Protein AF-A0A965JUR2-F1 (afdb_monomer)

Sequence (109 aa):
MLSLDVPTFILYANPQKILILGDSLSAEYGLKRNTGWVHLLEKRLNEEKLSWQIVNASISGETTAGGKTRLTPLLVQHQPQVVVIELGANDALRGLSLVMTENNLKEMV

pLDDT: mean 92.19, std 13.88, range [40.75, 98.81]

Secondary structure (DSSP, 8-state):
------------PPPEEEEEEE-TTTTTTTSPTT-SHHHHHHHHHHHTT--EEEEE---TT--HHHHHHHHHHHHHHH--SEEEEE--HHHHHTT--HHHHHHHHHTT-

Solvent-accessible surface area (backbone atoms only — not comparable to full-atom values): 6475 Å² total; per-residue (Å²): 137,83,84,79,82,71,81,80,77,79,77,76,73,78,59,46,30,38,33,34,47,24,15,28,80,61,49,32,64,95,52,64,87,83,67,30,64,60,49,51,48,52,53,49,38,57,75,71,67,47,68,63,41,79,44,82,68,30,36,70,77,36,28,30,68,56,50,51,68,47,44,62,63,49,44,72,74,64,61,50,82,41,77,46,79,48,69,40,67,44,32,58,77,68,68,50,58,64,70,57,47,51,50,33,50,58,76,72,109

Radius of gyration: 19.08 Å; Cα contacts (8 Å, |Δi|>4): 147; chains: 1; bounding box: 51×26×63 Å

Mean predicted aligned error: 6.28 Å

Foldseek 3Di:
DDDDPDDPPPPPDQFAEEEEEAACLLVVPPHDPLPGPQSVVVVVCVVVVHRYDYDYPYYHLDALVNSLVCVVVCCVVPVHPHYHYHHDPNCVVVVHDPVVSVVSVVSND

Nearest PDB structures (foldseek):
  4jgg-assembly2_B  TM=9.762E-01  e=8.368E-11  Pseudomonas aeruginosa PAO1
  3hp4-assembly1_A  TM=9.364E-01  e=2.018E-10  Pseudoalteromonas sp. 643A
  7c84-assembly1_A  TM=8.965E-01  e=8.952E-10  Altericroceibacterium indicum
  7c82-assembly1_A  TM=8.996E-01  e=1.539E-09  Altericroceibacterium indicum
  7c85-assembly1_A  TM=8.993E-01  e=2.018E-09  Altericroceibacterium indicum

Structure (mmCIF, N/CA/C/O backbone):
data_AF-A0A965JUR2-F1
#
_entry.id   AF-A0A965JUR2-F1
#
loop_
_atom_site.group_PDB
_atom_site.id
_atom_site.type_symbol
_atom_site.label_atom_id
_atom_site.label_alt_id
_atom_site.label_comp_id
_atom_site.label_asym_id
_atom_site.label_entity_id
_atom_site.label_seq_id
_atom_site.pdbx_PDB_ins_code
_atom_site.Cartn_x
_atom_site.Cartn_y
_atom_site.Cartn_z
_atom_site.occupancy
_atom_site.B_iso_or_equiv
_atom_site.auth_seq_id
_atom_site.auth_comp_id
_atom_site.auth_asym_id
_atom_site.auth_atom_id
_atom_site.pdbx_PDB_model_num
ATOM 1 N N . MET A 1 1 ? -39.407 -16.790 43.132 1.00 44.12 1 MET A N 1
ATOM 2 C CA . MET A 1 1 ? -38.850 -15.697 42.310 1.00 44.12 1 MET A CA 1
ATOM 3 C C . MET A 1 1 ? -37.485 -16.164 41.825 1.00 44.12 1 MET A C 1
ATOM 5 O O . MET A 1 1 ? -36.511 -16.028 42.547 1.00 44.12 1 MET A O 1
ATOM 9 N N . LEU A 1 2 ? -37.449 -16.874 40.694 1.00 40.75 2 LEU A N 1
ATOM 10 C CA . LEU A 1 2 ? -36.209 -17.346 40.068 1.00 40.75 2 LEU A CA 1
ATOM 11 C C . LEU A 1 2 ? -35.759 -16.247 39.102 1.00 40.75 2 LEU A C 1
ATOM 13 O O . LEU A 1 2 ? -36.473 -15.960 38.143 1.00 40.75 2 LEU A O 1
ATOM 17 N N . SER A 1 3 ? -34.639 -15.592 39.408 1.00 50.41 3 SER A N 1
ATOM 18 C CA . SER A 1 3 ? -33.988 -14.646 38.500 1.00 50.41 3 SER A CA 1
ATOM 19 C C . SER A 1 3 ? -33.405 -15.443 37.338 1.00 50.41 3 SER A C 1
ATOM 21 O O . SER A 1 3 ? -32.508 -16.258 37.540 1.0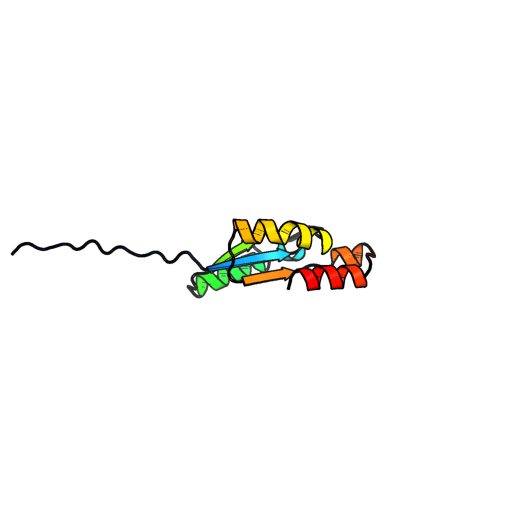0 50.41 3 SER A O 1
ATOM 23 N N . LEU A 1 4 ? -33.960 -15.271 36.141 1.00 52.41 4 LEU A N 1
ATOM 24 C CA . LEU A 1 4 ? -33.343 -15.754 34.913 1.00 52.41 4 LEU A CA 1
ATOM 25 C C . LEU A 1 4 ? -32.307 -14.708 34.497 1.00 52.41 4 LEU A C 1
ATOM 27 O O . LEU A 1 4 ? -32.653 -13.721 33.850 1.00 52.41 4 LEU A O 1
ATOM 31 N N . ASP A 1 5 ? -31.051 -14.915 34.885 1.00 59.09 5 ASP A N 1
ATOM 32 C CA . ASP A 1 5 ? -29.924 -14.195 34.296 1.00 59.09 5 ASP A CA 1
ATOM 33 C C . ASP A 1 5 ? -29.767 -14.672 32.848 1.00 59.09 5 ASP A C 1
ATOM 35 O O . ASP A 1 5 ? -29.147 -15.697 32.562 1.00 59.09 5 ASP A O 1
ATOM 39 N N . VAL A 1 6 ? -30.406 -13.959 31.920 1.00 60.41 6 VAL A N 1
ATOM 40 C CA . VAL A 1 6 ? -30.218 -14.176 30.485 1.00 60.41 6 VAL A CA 1
ATOM 41 C C . VAL A 1 6 ? -28.813 -13.676 30.136 1.00 60.41 6 VAL A C 1
ATOM 43 O O . VAL A 1 6 ? -28.541 -12.488 30.320 1.00 60.41 6 VAL A O 1
ATOM 46 N N . PRO A 1 7 ? -27.899 -14.529 29.645 1.00 59.97 7 PRO A N 1
ATOM 47 C CA . PRO A 1 7 ? -26.570 -14.080 29.273 1.00 59.97 7 PRO A CA 1
ATOM 48 C C . PRO A 1 7 ? -26.683 -13.158 28.058 1.00 59.97 7 PRO A C 1
ATOM 50 O O . PRO A 1 7 ? -27.095 -13.570 26.972 1.00 59.97 7 PRO A O 1
ATOM 53 N N . THR A 1 8 ? -26.317 -11.893 28.246 1.00 58.91 8 THR A N 1
ATOM 54 C CA . THR A 1 8 ? -26.150 -10.931 27.159 1.00 58.91 8 THR A CA 1
ATOM 55 C C . THR A 1 8 ? -25.008 -11.413 26.269 1.00 58.91 8 THR A C 1
ATOM 57 O O . THR A 1 8 ? -23.835 -11.206 26.576 1.00 58.91 8 THR A O 1
ATOM 60 N N . PHE A 1 9 ? -25.330 -12.071 25.157 1.00 59.00 9 PHE A N 1
ATOM 61 C CA . PHE A 1 9 ? -24.363 -12.289 24.090 1.00 59.00 9 PHE A CA 1
ATOM 62 C C . PHE A 1 9 ? -24.025 -10.924 23.487 1.00 59.00 9 PHE A C 1
ATOM 64 O O . PHE A 1 9 ? -24.804 -10.358 22.721 1.00 59.00 9 PHE A O 1
ATOM 71 N N . ILE A 1 10 ? -22.866 -10.372 23.849 1.00 60.97 10 ILE A N 1
ATOM 72 C CA . ILE A 1 10 ? -22.285 -9.249 23.117 1.00 60.97 10 ILE A CA 1
ATOM 73 C C . ILE A 1 10 ? -21.874 -9.802 21.750 1.00 60.97 10 ILE A C 1
ATOM 75 O O . ILE A 1 10 ? -20.847 -10.466 21.612 1.00 60.97 10 ILE A O 1
ATOM 79 N N . LEU A 1 11 ? -22.708 -9.570 20.737 1.00 57.66 11 LEU A N 1
ATOM 80 C CA . LEU A 1 11 ? -22.324 -9.746 19.342 1.00 57.66 11 LEU A CA 1
ATOM 81 C C . LEU A 1 11 ? -21.258 -8.690 19.036 1.00 57.66 11 LEU A C 1
ATOM 83 O O . LEU A 1 11 ? -21.579 -7.548 18.712 1.00 57.66 11 LEU A O 1
ATOM 87 N N . TYR A 1 12 ? -19.983 -9.048 19.177 1.00 57.66 12 TYR A N 1
ATOM 88 C CA . TYR A 1 12 ? -18.905 -8.235 18.631 1.00 57.66 12 TYR A CA 1
ATOM 89 C C . TYR A 1 12 ? -19.039 -8.272 17.109 1.00 57.66 12 TYR A C 1
ATOM 91 O O . TYR A 1 12 ? -18.718 -9.276 16.472 1.00 57.66 12 TYR A O 1
ATOM 99 N N . ALA A 1 13 ? -19.570 -7.196 16.527 1.00 66.94 13 ALA A N 1
ATOM 100 C CA . ALA A 1 13 ? -19.496 -6.997 15.091 1.00 66.94 13 ALA A CA 1
ATOM 101 C C . ALA A 1 13 ? -18.016 -7.053 14.694 1.00 66.94 13 ALA A C 1
ATOM 103 O O . ALA A 1 13 ? -17.182 -6.371 15.292 1.00 66.94 13 ALA A O 1
ATOM 104 N N . ASN A 1 14 ? -17.685 -7.909 13.727 1.00 75.81 14 ASN A N 1
ATOM 105 C CA . ASN A 1 14 ? -16.328 -7.971 13.201 1.00 75.81 14 ASN A CA 1
ATOM 106 C C . ASN A 1 14 ? -15.996 -6.581 12.628 1.00 75.81 14 ASN A C 1
ATOM 108 O O . ASN A 1 14 ? -16.798 -6.079 11.833 1.00 75.81 14 ASN A O 1
ATOM 112 N N . PRO A 1 15 ? -14.883 -5.943 13.032 1.00 80.88 15 PRO A N 1
ATOM 113 C CA . PRO A 1 15 ? -14.567 -4.599 12.571 1.00 80.88 15 PRO A CA 1
ATOM 114 C C . PRO A 1 15 ? -14.466 -4.585 11.046 1.00 80.88 15 PRO A C 1
ATOM 116 O O . PRO A 1 15 ? -13.927 -5.516 10.435 1.00 80.88 15 PRO A O 1
ATOM 119 N N . GLN A 1 16 ? -14.993 -3.527 10.432 1.00 95.19 16 GLN A N 1
ATOM 120 C CA . GLN A 1 16 ? -14.865 -3.328 8.994 1.00 95.19 16 GLN A CA 1
ATOM 121 C C . GLN A 1 16 ? -13.386 -3.111 8.659 1.00 95.19 16 GLN A C 1
ATOM 123 O O . GLN A 1 16 ? -12.650 -2.522 9.439 1.00 95.19 16 GLN A O 1
ATOM 128 N N . LYS A 1 17 ? -12.904 -3.592 7.518 1.00 98.00 17 LYS A N 1
ATOM 129 C CA . LYS A 1 17 ? -11.491 -3.544 7.150 1.00 98.00 17 LYS A CA 1
ATOM 130 C C . LYS A 1 17 ? -11.249 -2.621 5.971 1.00 98.00 17 LYS A C 1
ATOM 132 O O . LYS A 1 17 ? -11.951 -2.686 4.958 1.00 98.00 17 LYS A O 1
ATOM 137 N N . ILE A 1 18 ? -10.194 -1.829 6.104 1.00 98.62 18 ILE A N 1
ATOM 138 C CA . ILE A 1 18 ? -9.591 -1.045 5.033 1.00 98.62 18 ILE A CA 1
ATOM 139 C C . ILE A 1 18 ? -8.289 -1.742 4.641 1.00 98.62 18 ILE A C 1
ATOM 141 O O . ILE A 1 18 ? -7.384 -1.870 5.464 1.00 98.62 18 ILE A O 1
ATOM 145 N N . LEU A 1 19 ? -8.186 -2.204 3.399 1.00 98.75 19 LEU A N 1
ATOM 146 C CA . LEU A 1 19 ? -6.947 -2.739 2.839 1.00 98.75 19 LEU A CA 1
ATOM 147 C C . LEU A 1 19 ? -6.171 -1.609 2.161 1.00 98.75 19 LEU A C 1
ATOM 149 O O . LEU A 1 19 ? -6.693 -0.973 1.252 1.00 98.75 19 LEU A O 1
ATOM 153 N N . ILE A 1 20 ? -4.924 -1.390 2.567 1.00 98.81 20 ILE A N 1
ATOM 154 C CA . ILE A 1 20 ? -4.003 -0.476 1.887 1.00 98.81 20 ILE A CA 1
ATOM 155 C C . ILE A 1 20 ? -3.072 -1.314 1.015 1.00 98.81 20 ILE A C 1
ATOM 157 O O . ILE A 1 20 ? -2.254 -2.077 1.533 1.00 98.81 20 ILE A O 1
ATOM 161 N N . LEU A 1 21 ? -3.216 -1.191 -0.302 1.00 98.81 21 LEU A N 1
ATOM 162 C CA . LEU A 1 21 ? -2.327 -1.782 -1.295 1.00 98.81 21 LEU A CA 1
ATOM 163 C C . LEU A 1 21 ? -1.497 -0.654 -1.908 1.00 98.81 21 LEU A C 1
ATOM 165 O O . LEU A 1 21 ? -1.948 0.012 -2.840 1.00 98.81 21 LEU A O 1
ATOM 169 N N . GLY A 1 22 ? -0.301 -0.433 -1.368 1.00 98.62 22 GLY A N 1
ATOM 170 C CA . GLY A 1 22 ? 0.559 0.640 -1.851 1.00 98.62 22 GLY A CA 1
ATOM 171 C C . GLY A 1 22 ? 2.039 0.310 -1.911 1.00 98.62 22 GLY A C 1
ATOM 172 O O . GLY A 1 22 ? 2.444 -0.852 -1.777 1.00 98.62 22 GLY A O 1
ATOM 173 N N . ASP A 1 23 ? 2.844 1.350 -2.108 1.00 98.56 23 ASP A N 1
ATOM 174 C CA . ASP A 1 23 ? 4.293 1.231 -2.175 1.00 98.56 23 ASP A CA 1
ATOM 175 C C . ASP A 1 23 ? 5.004 1.737 -0.903 1.00 98.56 23 ASP A C 1
ATOM 177 O O . ASP A 1 23 ? 4.467 1.708 0.207 1.00 98.56 23 ASP A O 1
ATOM 181 N N . SER A 1 24 ? 6.258 2.162 -1.043 1.00 97.69 24 SER A N 1
ATOM 182 C CA . SER A 1 24 ? 7.043 2.861 -0.025 1.00 97.69 24 SER A CA 1
ATOM 183 C C . SER A 1 24 ? 6.314 3.997 0.698 1.00 97.69 24 SER A C 1
ATOM 185 O O . SER A 1 24 ? 6.542 4.156 1.900 1.00 97.69 24 SER A O 1
ATOM 187 N N . LEU A 1 25 ? 5.457 4.769 0.016 1.00 97.19 25 LEU A N 1
ATOM 188 C CA . LEU A 1 25 ? 4.748 5.900 0.631 1.00 97.19 25 LEU A CA 1
ATOM 189 C C . LEU A 1 25 ? 3.798 5.429 1.739 1.00 97.19 25 LEU A C 1
ATOM 191 O O . LEU A 1 25 ? 3.656 6.080 2.776 1.00 97.19 25 LEU A O 1
ATOM 195 N N . SER A 1 26 ? 3.196 4.260 1.541 1.00 98.25 26 SER A N 1
ATOM 196 C CA . SER A 1 26 ? 2.277 3.620 2.483 1.00 98.25 26 SER A CA 1
ATOM 197 C C . SER A 1 26 ? 2.975 2.625 3.421 1.00 98.25 26 SER A C 1
ATOM 199 O O . SER A 1 26 ? 2.474 2.342 4.510 1.00 98.25 26 SER A O 1
ATOM 201 N N . ALA A 1 27 ? 4.162 2.135 3.046 1.00 96.94 27 ALA A N 1
ATOM 202 C CA . ALA A 1 27 ? 5.026 1.284 3.871 1.00 96.94 27 ALA A CA 1
ATOM 203 C C . ALA A 1 27 ? 5.926 2.064 4.857 1.00 96.94 27 ALA A C 1
ATOM 205 O O . ALA A 1 27 ? 6.741 1.457 5.550 1.00 96.94 27 ALA A O 1
ATOM 206 N N . GLU A 1 28 ? 5.791 3.394 4.922 1.00 94.31 28 GLU A N 1
ATOM 207 C CA . GLU A 1 28 ? 6.575 4.290 5.788 1.00 94.31 28 GLU A CA 1
ATOM 208 C C . GLU A 1 28 ? 8.097 4.264 5.517 1.00 94.31 28 GLU A C 1
ATOM 210 O O . GLU A 1 28 ? 8.907 4.471 6.426 1.00 94.31 28 GLU A O 1
ATOM 215 N N . TYR A 1 29 ? 8.520 4.012 4.271 1.00 93.06 29 TYR A N 1
ATOM 216 C CA . TYR A 1 29 ? 9.947 3.938 3.941 1.00 93.06 29 TYR A CA 1
ATOM 217 C C . TYR A 1 29 ? 10.663 5.266 4.229 1.00 93.06 29 TYR A C 1
ATOM 219 O O . TYR A 1 29 ? 10.249 6.328 3.770 1.00 93.06 29 TYR A O 1
ATOM 227 N N . GLY A 1 30 ? 11.764 5.205 4.983 1.00 91.62 30 GLY A N 1
ATOM 228 C CA . GLY A 1 30 ? 12.550 6.383 5.368 1.00 91.62 30 GLY A CA 1
ATOM 229 C C . GLY A 1 30 ? 11.950 7.216 6.507 1.00 91.62 30 GLY A C 1
ATOM 230 O O . GLY A 1 30 ? 12.557 8.209 6.907 1.00 91.62 30 GLY A O 1
ATOM 231 N N . LEU A 1 31 ? 10.803 6.816 7.062 1.00 92.94 31 LEU A N 1
ATOM 232 C CA . LEU A 1 31 ? 10.182 7.483 8.202 1.00 92.94 31 LEU A CA 1
ATOM 233 C C . LEU A 1 31 ? 10.513 6.774 9.517 1.00 92.94 31 LEU A C 1
ATOM 235 O O . LEU A 1 31 ? 10.882 5.598 9.570 1.00 92.94 31 LEU A O 1
ATOM 239 N N . LYS A 1 32 ? 10.340 7.499 10.625 1.00 94.00 32 LYS A N 1
ATOM 240 C CA . LYS A 1 32 ? 10.294 6.870 11.944 1.00 94.00 32 LYS A CA 1
ATOM 241 C C . LYS A 1 32 ? 9.081 5.935 11.981 1.00 94.00 32 LYS A C 1
ATOM 243 O O . LYS A 1 32 ? 8.003 6.311 11.527 1.00 94.00 32 LYS A O 1
ATOM 248 N N . ARG A 1 33 ? 9.241 4.740 12.556 1.00 88.62 33 ARG A N 1
ATOM 249 C CA . ARG A 1 33 ? 8.123 3.799 12.732 1.00 88.62 33 ARG A CA 1
ATOM 250 C C . ARG A 1 33 ? 6.919 4.489 13.366 1.00 88.62 33 ARG A C 1
ATOM 252 O O . ARG A 1 33 ? 7.101 5.247 14.325 1.00 88.62 33 ARG A O 1
ATOM 259 N N . ASN A 1 34 ? 5.727 4.158 12.875 1.00 91.00 34 ASN A N 1
ATOM 260 C CA . ASN A 1 34 ? 4.447 4.655 13.377 1.00 91.00 34 ASN A CA 1
ATOM 261 C C . ASN A 1 34 ? 4.273 6.171 13.179 1.00 91.00 34 ASN A C 1
ATOM 263 O O . ASN A 1 34 ? 3.640 6.845 13.991 1.00 91.00 34 ASN A O 1
ATOM 267 N N . THR A 1 35 ? 4.879 6.738 12.134 1.00 94.38 35 THR A N 1
ATOM 268 C CA . THR A 1 35 ? 4.691 8.160 11.778 1.00 94.38 35 THR A CA 1
ATOM 269 C C . THR A 1 35 ? 4.192 8.371 10.355 1.00 94.38 35 THR A C 1
ATOM 271 O O . THR A 1 35 ? 3.938 9.510 9.965 1.00 94.38 35 THR A O 1
ATOM 274 N N . GLY A 1 36 ? 4.018 7.297 9.585 1.00 96.81 36 GLY A N 1
ATOM 275 C CA . GLY A 1 36 ? 3.417 7.367 8.267 1.00 96.81 36 GLY A CA 1
ATOM 276 C C . GLY A 1 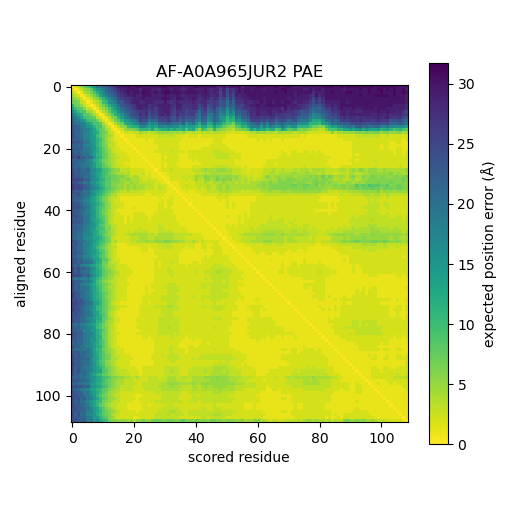36 ? 1.900 7.494 8.331 1.00 96.81 36 GLY A C 1
ATOM 277 O O . GLY A 1 36 ? 1.245 7.284 9.357 1.00 96.81 36 GLY A O 1
ATOM 278 N N . TRP A 1 37 ? 1.324 7.869 7.193 1.00 98.25 37 TRP A N 1
ATOM 279 C CA . TRP A 1 37 ? -0.082 8.247 7.104 1.00 98.25 37 TRP A CA 1
ATOM 280 C C . TRP A 1 37 ? -1.036 7.095 7.441 1.00 98.25 37 TRP A C 1
ATOM 282 O O . TRP A 1 37 ? -2.102 7.348 7.993 1.00 98.25 37 TRP A O 1
ATOM 292 N N . VAL A 1 38 ? -0.650 5.843 7.164 1.00 98.19 38 VAL A N 1
ATOM 293 C CA . VAL A 1 38 ? -1.471 4.665 7.473 1.00 98.19 38 VAL A CA 1
ATOM 294 C C . VAL A 1 38 ? -1.638 4.507 8.984 1.00 98.19 38 VAL A C 1
ATOM 296 O O . VAL A 1 38 ? -2.754 4.320 9.464 1.00 98.19 38 VAL A O 1
ATOM 299 N N . HIS A 1 39 ? -0.554 4.665 9.749 1.00 97.62 39 HIS A N 1
ATOM 300 C CA . HIS A 1 39 ? -0.629 4.639 11.207 1.00 97.62 39 HIS A CA 1
ATOM 301 C C . HIS A 1 39 ? -1.397 5.847 11.764 1.00 97.62 39 HIS A C 1
ATOM 303 O O . HIS 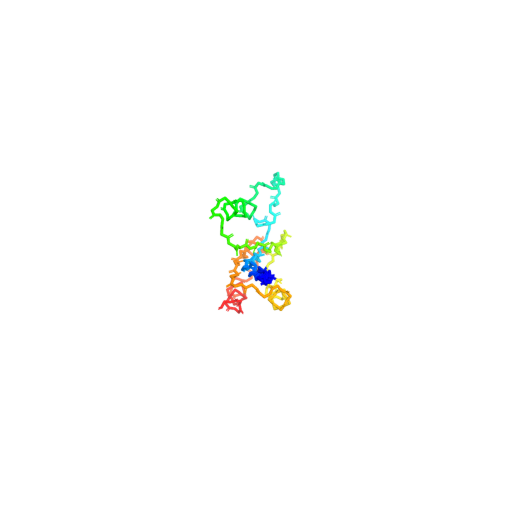A 1 39 ? -2.195 5.714 12.690 1.00 97.62 39 HIS A O 1
ATOM 309 N N . LEU A 1 40 ? -1.202 7.036 11.185 1.00 97.88 40 LEU A N 1
ATOM 310 C CA . LEU A 1 40 ? -1.956 8.229 11.587 1.00 97.88 40 LEU A CA 1
ATOM 311 C C . LEU A 1 40 ? -3.460 8.087 11.302 1.00 97.88 40 LEU A C 1
ATOM 313 O O . LEU A 1 40 ? -4.275 8.560 12.096 1.00 97.88 40 LEU A O 1
ATOM 317 N N . LEU A 1 41 ? -3.832 7.416 10.209 1.00 97.94 41 LEU A N 1
ATOM 318 C CA . LEU A 1 41 ? -5.216 7.068 9.902 1.00 97.94 41 LEU A CA 1
ATOM 319 C C . LEU A 1 41 ? -5.772 6.081 10.933 1.00 97.94 41 LEU A C 1
ATOM 321 O O . LEU A 1 41 ? -6.847 6.326 11.471 1.00 97.94 41 LEU A O 1
ATOM 325 N N . GLU A 1 42 ? -5.033 5.020 11.267 1.00 97.44 42 GLU A N 1
ATOM 326 C CA . GLU A 1 42 ? -5.428 4.061 12.309 1.00 97.44 42 GLU A CA 1
ATOM 327 C C . GLU A 1 42 ? -5.671 4.761 13.653 1.00 97.44 42 GLU A C 1
ATOM 329 O O . GLU A 1 42 ? -6.703 4.561 14.295 1.00 97.44 42 GLU A O 1
ATOM 334 N N . LYS A 1 43 ? -4.755 5.651 14.054 1.00 97.56 43 LYS A N 1
ATOM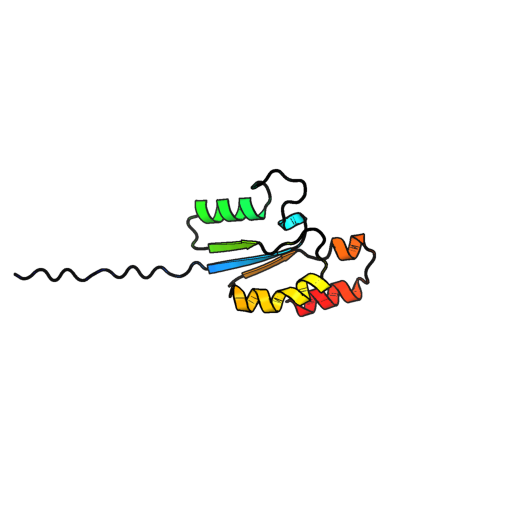 335 C CA . LYS A 1 43 ? -4.890 6.463 15.268 1.00 97.56 43 LYS A CA 1
ATOM 336 C C . LYS A 1 43 ? -6.170 7.298 15.248 1.00 97.56 43 LYS A C 1
ATOM 338 O O . LYS A 1 43 ? -6.900 7.293 16.234 1.00 97.56 43 LYS A O 1
ATOM 343 N N . ARG A 1 44 ? -6.467 7.966 14.129 1.00 97.81 44 ARG A N 1
ATOM 344 C CA . ARG A 1 44 ? -7.677 8.788 13.983 1.00 97.81 44 ARG A CA 1
ATOM 345 C C . ARG A 1 44 ? -8.958 7.955 14.051 1.00 97.81 44 ARG A C 1
ATOM 347 O O . ARG A 1 44 ? -9.876 8.338 14.765 1.00 97.81 44 ARG A O 1
ATOM 354 N N . LEU A 1 45 ? -9.013 6.807 13.372 1.00 96.69 45 LEU A N 1
ATOM 355 C CA . LEU A 1 45 ? -10.172 5.903 13.420 1.00 96.69 45 LEU A CA 1
ATOM 356 C C . LEU A 1 45 ? -10.463 5.440 14.857 1.00 96.69 45 LEU A C 1
ATOM 358 O O . LEU A 1 45 ? -11.619 5.423 15.282 1.00 96.69 45 LEU A O 1
ATOM 362 N N . ASN A 1 46 ? -9.408 5.138 15.620 1.00 95.56 46 ASN A N 1
ATOM 363 C CA . ASN A 1 46 ? -9.513 4.775 17.032 1.00 95.56 46 ASN A CA 1
ATOM 364 C C . ASN A 1 46 ? -9.978 5.950 17.910 1.00 95.56 46 ASN A C 1
ATOM 366 O O . ASN A 1 46 ? -10.842 5.770 18.769 1.00 95.56 46 ASN A O 1
ATOM 370 N N .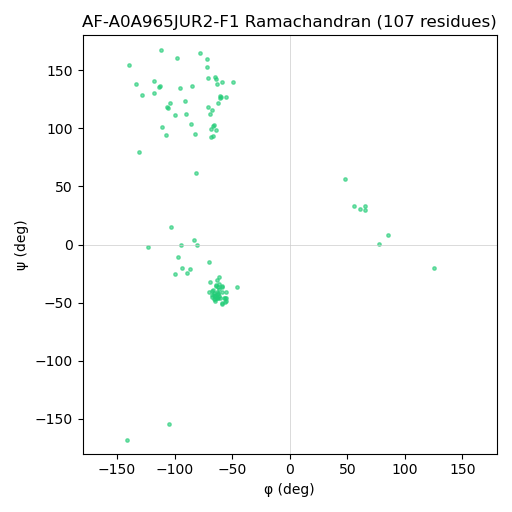 GLU A 1 47 ? -9.435 7.153 17.697 1.00 97.75 47 GLU A N 1
ATOM 371 C CA . GLU A 1 47 ? -9.834 8.375 18.416 1.00 97.75 47 GLU A CA 1
ATOM 372 C C . GLU A 1 47 ? -11.309 8.729 18.172 1.00 97.75 47 GLU A C 1
ATOM 374 O O . GLU A 1 47 ? -12.021 9.109 19.104 1.00 97.75 47 GLU A O 1
ATOM 379 N N . GLU A 1 48 ? -11.791 8.528 16.945 1.00 97.19 48 GLU A N 1
ATOM 380 C CA . GLU A 1 48 ? -13.188 8.737 16.553 1.00 97.19 48 GLU A CA 1
ATOM 381 C C . GLU A 1 48 ? -14.113 7.566 16.943 1.00 97.19 48 GLU A C 1
ATOM 383 O O 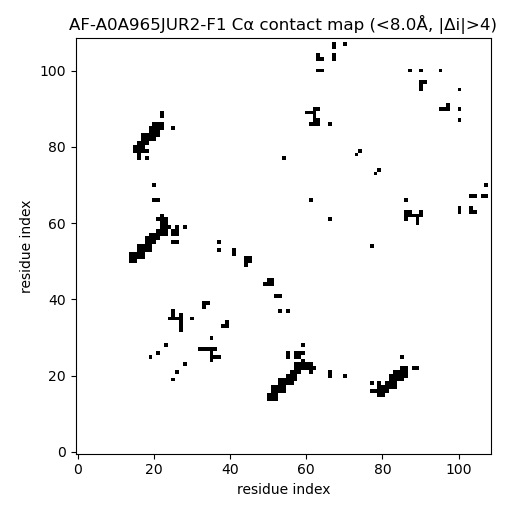. GLU A 1 48 ? -15.322 7.631 16.719 1.00 97.19 48 GLU A O 1
ATOM 388 N N . LYS A 1 49 ? -13.574 6.510 17.573 1.00 94.25 49 LYS A N 1
ATOM 389 C CA . LYS A 1 49 ? -14.303 5.297 17.994 1.00 94.25 49 LYS A CA 1
ATOM 390 C C . LYS A 1 49 ? -15.048 4.611 16.844 1.00 94.25 49 LYS A C 1
ATOM 392 O O . LYS A 1 49 ? -16.115 4.026 17.047 1.00 94.25 49 LYS A O 1
ATOM 397 N N . LEU A 1 50 ? -14.490 4.671 15.637 1.00 94.00 50 LEU A N 1
ATOM 398 C CA . LEU A 1 50 ? -15.050 3.993 14.477 1.00 94.00 50 LEU A CA 1
ATOM 399 C C . LEU A 1 50 ? -14.566 2.538 14.448 1.00 94.00 50 LEU A C 1
ATOM 401 O O . LEU A 1 50 ? -13.391 2.256 14.669 1.00 94.00 50 LEU A O 1
ATOM 405 N N . SER A 1 51 ? -15.467 1.598 14.156 1.00 93.62 51 SER A N 1
ATOM 406 C CA . SER A 1 51 ? -15.157 0.160 14.137 1.00 93.62 51 SER A CA 1
ATOM 407 C C . SER A 1 51 ? -14.486 -0.262 12.821 1.00 93.62 51 SER A C 1
ATOM 409 O O . SER A 1 51 ? -15.026 -1.065 12.059 1.00 93.62 51 SER A O 1
ATOM 411 N N . TRP A 1 52 ? -13.308 0.309 12.549 1.00 96.31 52 TRP A N 1
ATOM 412 C CA . TRP A 1 52 ? -12.479 -0.018 11.391 1.00 96.31 52 TRP A CA 1
ATOM 413 C C . TRP A 1 52 ? -11.125 -0.588 11.810 1.00 96.31 52 TRP A C 1
ATOM 415 O O . TRP A 1 52 ? -10.487 -0.101 12.737 1.00 96.31 52 TRP A O 1
ATOM 425 N N . GLN A 1 53 ? -10.659 -1.590 11.077 1.00 97.00 53 GLN A N 1
ATOM 426 C CA . GLN A 1 53 ? -9.323 -2.157 11.162 1.00 97.00 53 GLN A CA 1
ATOM 427 C C . GLN A 1 53 ? -8.574 -1.863 9.861 1.00 97.00 53 GLN A C 1
ATOM 429 O O . GLN A 1 53 ? -9.106 -2.057 8.768 1.00 97.00 53 GLN A O 1
ATOM 434 N N . ILE A 1 54 ? -7.315 -1.446 9.961 1.00 97.88 54 ILE A N 1
ATOM 435 C CA . ILE A 1 54 ? -6.463 -1.268 8.786 1.00 97.88 54 ILE A CA 1
ATOM 436 C C . ILE A 1 54 ? -5.624 -2.525 8.553 1.00 97.88 54 ILE A C 1
ATOM 438 O O . ILE A 1 54 ? -5.017 -3.074 9.469 1.00 97.88 54 ILE A O 1
ATOM 442 N N . VAL A 1 55 ? -5.567 -2.969 7.300 1.00 98.38 55 VAL A N 1
ATOM 443 C CA . VAL A 1 55 ? -4.627 -3.978 6.812 1.00 98.38 55 VAL A CA 1
ATOM 444 C C . VAL A 1 55 ? -3.654 -3.275 5.873 1.00 98.38 55 VAL A C 1
ATOM 446 O O . VAL A 1 55 ? -3.988 -2.996 4.724 1.00 98.38 55 VAL A O 1
ATOM 449 N N . ASN A 1 56 ? -2.449 -2.970 6.354 1.00 98.44 56 ASN A N 1
ATOM 450 C CA . ASN A 1 56 ? -1.4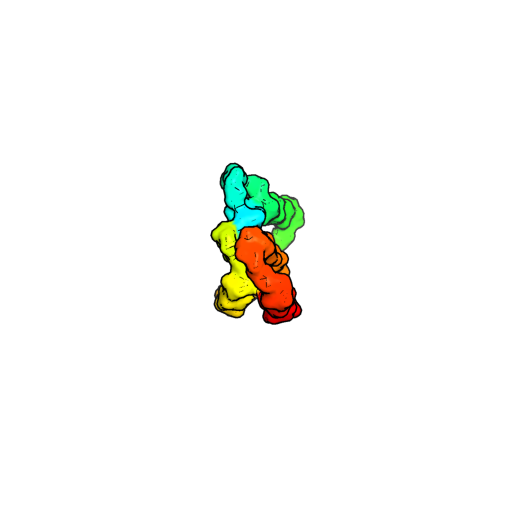10 -2.386 5.510 1.00 98.44 56 ASN A CA 1
ATOM 451 C C . ASN A 1 56 ? -0.637 -3.493 4.777 1.00 98.44 56 ASN A C 1
ATOM 453 O O . ASN A 1 56 ? 0.183 -4.180 5.382 1.00 98.44 56 ASN A O 1
ATOM 457 N N . ALA A 1 57 ? -0.908 -3.673 3.484 1.00 98.50 57 ALA A N 1
ATOM 458 C CA . ALA A 1 57 ? -0.262 -4.668 2.624 1.00 98.50 57 ALA A CA 1
ATOM 459 C C . ALA A 1 57 ? 0.805 -4.055 1.693 1.00 98.50 57 ALA A C 1
ATOM 461 O O . ALA A 1 57 ? 1.222 -4.696 0.717 1.00 98.50 57 ALA A O 1
ATOM 462 N N . SER A 1 58 ? 1.228 -2.823 1.987 1.00 98.38 58 SER A N 1
ATOM 463 C CA . SER A 1 58 ? 2.143 -2.042 1.156 1.00 98.38 58 SER A CA 1
ATOM 464 C C . SER A 1 58 ? 3.566 -2.595 1.175 1.00 98.38 58 SER A C 1
ATOM 466 O O . SER A 1 58 ? 4.052 -3.057 2.209 1.00 98.38 58 SER A O 1
ATOM 468 N N . ILE A 1 59 ? 4.248 -2.536 0.029 1.00 98.31 59 ILE A N 1
ATOM 469 C CA . ILE A 1 59 ? 5.628 -3.018 -0.130 1.00 98.31 59 ILE A CA 1
ATOM 470 C C . ILE A 1 59 ? 6.484 -1.918 -0.755 1.00 98.31 59 ILE A C 1
ATOM 472 O O . ILE A 1 59 ? 6.162 -1.367 -1.801 1.00 98.31 59 ILE A O 1
ATOM 476 N N . SER A 1 60 ? 7.625 -1.606 -0.139 1.00 97.81 60 SER A N 1
ATOM 477 C CA . SER A 1 60 ? 8.565 -0.638 -0.718 1.00 97.81 60 SER A CA 1
ATOM 478 C C . SER A 1 60 ? 9.061 -1.110 -2.087 1.00 97.81 60 SER A C 1
ATOM 480 O O . SER A 1 60 ? 9.579 -2.218 -2.211 1.00 97.81 60 SER A O 1
ATOM 482 N N . GLY A 1 61 ? 8.920 -0.262 -3.109 1.00 97.75 61 GLY A N 1
ATOM 483 C CA . GLY A 1 61 ? 9.305 -0.589 -4.485 1.00 97.75 61 GLY A CA 1
ATOM 484 C C . GLY A 1 61 ? 8.247 -1.338 -5.307 1.00 97.75 61 GLY A C 1
ATOM 485 O O . GLY A 1 61 ? 8.574 -1.792 -6.410 1.00 97.75 61 GLY A O 1
ATOM 486 N N . GLU A 1 62 ? 7.024 -1.493 -4.792 1.00 98.56 62 GLU A N 1
ATOM 487 C CA . GLU A 1 62 ? 5.918 -2.156 -5.491 1.00 98.56 62 GLU A CA 1
ATOM 488 C C . GLU A 1 62 ? 5.504 -1.393 -6.761 1.00 98.56 62 GLU A C 1
ATOM 490 O O . GLU A 1 62 ? 5.499 -0.163 -6.793 1.00 98.56 62 GLU A O 1
ATOM 495 N N . THR A 1 63 ? 5.156 -2.132 -7.816 1.00 98.75 63 THR A N 1
ATOM 496 C CA . THR A 1 63 ? 4.675 -1.580 -9.101 1.00 98.75 63 THR A CA 1
ATOM 497 C C . THR A 1 63 ? 3.205 -1.919 -9.317 1.00 98.75 63 THR A C 1
ATOM 499 O O . THR A 1 63 ? 2.668 -2.808 -8.652 1.00 98.75 63 THR A O 1
ATOM 502 N N . THR A 1 64 ? 2.550 -1.290 -10.295 1.00 98.81 64 THR A N 1
ATOM 503 C CA . THR A 1 64 ? 1.154 -1.624 -10.635 1.00 98.81 64 THR A CA 1
ATOM 504 C C . THR A 1 64 ? 0.968 -3.092 -11.033 1.00 98.81 64 THR A C 1
ATOM 506 O O . THR A 1 64 ? -0.025 -3.710 -10.652 1.00 98.81 64 THR A O 1
ATOM 509 N N . ALA A 1 65 ? 1.940 -3.693 -11.729 1.00 98.69 65 ALA A N 1
ATOM 510 C CA . ALA A 1 65 ? 1.900 -5.107 -12.110 1.00 98.69 65 ALA A CA 1
ATOM 511 C C . ALA A 1 65 ? 1.975 -6.049 -10.890 1.00 98.69 65 ALA A C 1
ATOM 513 O O . ALA A 1 65 ? 1.243 -7.043 -10.813 1.00 98.69 65 ALA A O 1
ATOM 514 N N . GLY A 1 66 ? 2.842 -5.722 -9.925 1.00 98.56 66 GLY A N 1
ATOM 515 C CA . GLY A 1 66 ? 2.965 -6.459 -8.664 1.00 98.56 66 GLY A CA 1
ATOM 516 C C . GLY A 1 66 ? 1.706 -6.334 -7.807 1.00 98.56 66 GLY A C 1
ATOM 517 O O . GLY A 1 66 ? 1.145 -7.345 -7.379 1.00 98.56 66 GLY A O 1
ATOM 518 N N . GLY A 1 67 ? 1.193 -5.108 -7.657 1.00 98.56 67 GLY A N 1
ATOM 519 C CA . GLY A 1 67 ? -0.068 -4.836 -6.966 1.00 98.56 67 GLY A CA 1
ATOM 520 C C . GLY A 1 67 ? -1.241 -5.625 -7.542 1.00 98.56 67 GLY A C 1
ATOM 521 O O . GLY A 1 67 ? -1.922 -6.333 -6.800 1.00 98.56 67 GLY A O 1
ATOM 522 N N . LYS A 1 68 ? -1.408 -5.604 -8.870 1.00 98.69 68 LYS A N 1
ATOM 523 C CA . LYS A 1 68 ? -2.453 -6.364 -9.570 1.00 98.69 68 LYS A CA 1
ATOM 524 C C . LYS A 1 68 ? -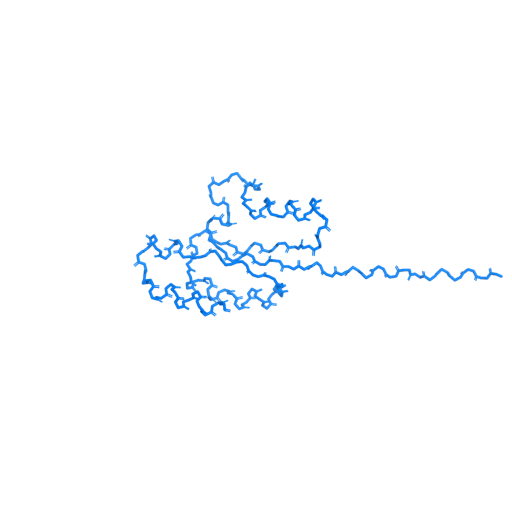2.401 -7.857 -9.258 1.00 98.69 68 LYS A C 1
ATOM 526 O O . LYS A 1 68 ? -3.416 -8.467 -8.933 1.00 98.69 68 LYS A O 1
ATOM 531 N N . THR A 1 69 ? -1.203 -8.437 -9.308 1.00 98.62 69 THR A N 1
ATOM 532 C CA . THR A 1 69 ? -0.987 -9.864 -9.026 1.00 98.62 69 THR A CA 1
ATOM 533 C C . THR A 1 69 ? -1.372 -10.225 -7.587 1.00 98.62 69 THR A C 1
ATOM 535 O O . THR A 1 69 ? -1.909 -11.302 -7.331 1.00 98.62 69 THR A O 1
ATOM 538 N N . ARG A 1 70 ? -1.118 -9.323 -6.633 1.00 98.38 70 ARG A N 1
ATOM 539 C CA . ARG A 1 70 ? -1.357 -9.552 -5.200 1.00 98.38 70 ARG A CA 1
ATOM 540 C C . ARG A 1 70 ? -2.777 -9.223 -4.748 1.00 98.38 70 ARG A C 1
ATOM 542 O O . ARG A 1 70 ? -3.194 -9.737 -3.710 1.00 98.38 70 ARG A O 1
ATOM 549 N N . LEU A 1 71 ? -3.519 -8.405 -5.494 1.00 98.69 71 LEU A N 1
ATOM 550 C CA . LEU A 1 71 ? -4.832 -7.923 -5.071 1.00 98.69 71 LEU A CA 1
ATOM 551 C C . LEU A 1 71 ? -5.815 -9.072 -4.812 1.00 98.69 71 LEU A C 1
ATOM 553 O O . LEU A 1 71 ? -6.386 -9.139 -3.729 1.00 98.69 71 LEU A O 1
ATOM 557 N N . THR A 1 72 ? -5.975 -10.012 -5.749 1.00 98.38 72 THR A N 1
ATOM 558 C CA . THR A 1 72 ? -6.961 -11.103 -5.600 1.00 98.38 72 THR A CA 1
ATOM 559 C C . THR A 1 72 ? -6.712 -11.961 -4.346 1.00 98.38 72 THR A C 1
ATOM 561 O O . THR A 1 72 ? -7.639 -12.108 -3.545 1.00 98.38 72 THR A O 1
ATOM 564 N N . PRO A 1 73 ? -5.489 -12.475 -4.089 1.00 98.56 73 PRO A N 1
ATOM 565 C CA . PRO A 1 73 ? -5.189 -13.165 -2.833 1.00 98.56 73 PRO A CA 1
ATOM 566 C C . PRO A 1 73 ? -5.479 -12.329 -1.577 1.00 98.56 73 PRO A C 1
ATOM 568 O O . PRO A 1 73 ? -6.038 -12.854 -0.615 1.00 98.56 73 PRO A O 1
ATOM 571 N N . LEU A 1 74 ? -5.152 -11.030 -1.588 1.00 98.62 74 LEU A N 1
ATOM 572 C CA . LEU A 1 74 ? -5.405 -10.134 -0.453 1.00 98.62 74 LEU A CA 1
ATOM 573 C C . LEU A 1 74 ? -6.905 -9.921 -0.204 1.00 98.62 74 LEU A C 1
ATOM 575 O O . LEU A 1 74 ? -7.334 -9.911 0.950 1.00 98.62 74 LEU A O 1
ATOM 579 N N . LEU A 1 75 ? -7.709 -9.793 -1.263 1.00 98.56 75 LEU A N 1
ATOM 580 C CA . LEU A 1 75 ? -9.165 -9.673 -1.158 1.00 98.56 75 LEU A CA 1
ATOM 581 C C . LEU A 1 75 ? -9.783 -10.928 -0.536 1.00 98.56 75 LEU A C 1
ATOM 583 O O . LEU A 1 75 ? -10.586 -10.814 0.388 1.00 98.56 75 LEU A O 1
ATOM 587 N N . VAL A 1 76 ? -9.365 -12.116 -0.985 1.00 98.38 76 VAL A N 1
ATOM 588 C CA . VAL A 1 76 ? -9.835 -13.399 -0.433 1.00 98.38 76 VAL A CA 1
ATOM 589 C C . VAL A 1 76 ? -9.430 -13.548 1.034 1.00 98.38 76 VAL A C 1
ATOM 591 O O . VAL A 1 76 ? -10.249 -13.922 1.872 1.00 98.38 76 VAL A O 1
ATOM 594 N N . GLN A 1 77 ? -8.175 -13.232 1.359 1.00 98.25 77 GLN A N 1
ATOM 595 C CA . GLN A 1 77 ? -7.639 -13.388 2.708 1.00 98.25 77 GLN A CA 1
ATOM 596 C C . GLN A 1 77 ? -8.286 -12.425 3.710 1.00 98.25 77 GLN A C 1
ATOM 598 O O . GLN A 1 77 ? -8.609 -12.820 4.832 1.00 98.25 77 GLN A O 1
ATOM 603 N N . HIS A 1 78 ? -8.441 -11.154 3.339 1.00 97.81 78 HIS A N 1
ATOM 604 C CA . HIS A 1 78 ? -8.823 -10.114 4.291 1.00 97.81 78 HIS A CA 1
ATOM 605 C C . HIS A 1 78 ? -10.306 -9.754 4.244 1.00 97.81 78 HIS A C 1
ATOM 607 O O . HIS A 1 78 ? -10.828 -9.338 5.281 1.00 97.81 78 HIS A O 1
ATOM 613 N N . GLN A 1 79 ? -10.983 -9.959 3.109 1.00 97.94 79 GLN A N 1
ATOM 614 C CA . GLN A 1 79 ? -12.378 -9.564 2.873 1.00 97.94 79 GLN A CA 1
ATOM 615 C C . GLN A 1 79 ? -12.652 -8.101 3.290 1.00 97.94 79 GLN A C 1
ATOM 617 O O . GLN A 1 79 ? -13.487 -7.853 4.168 1.00 97.94 79 GLN A O 1
ATOM 622 N N . PRO A 1 80 ? -11.899 -7.124 2.743 1.00 98.12 80 PRO A N 1
ATOM 623 C CA . PRO A 1 80 ? -12.051 -5.723 3.114 1.00 98.12 80 PRO A CA 1
ATOM 624 C C . PRO A 1 80 ? -13.342 -5.109 2.562 1.00 98.12 80 PRO A C 1
ATOM 626 O O . PRO A 1 80 ? -13.839 -5.521 1.517 1.00 98.12 80 PRO A O 1
ATOM 629 N N . GLN A 1 81 ? -13.861 -4.090 3.249 1.00 98.19 81 GLN A N 1
ATOM 630 C CA . GLN A 1 81 ? -14.983 -3.274 2.762 1.00 98.19 81 GLN A CA 1
ATOM 631 C C . GLN A 1 81 ? -14.491 -2.085 1.932 1.00 98.19 81 GLN A C 1
ATOM 633 O O . GLN A 1 81 ? -15.231 -1.573 1.098 1.00 98.19 81 GLN A O 1
ATOM 638 N N . VAL A 1 82 ? -13.248 -1.647 2.157 1.00 98.25 82 VAL A N 1
ATOM 639 C CA . VAL A 1 82 ? -12.603 -0.561 1.414 1.00 98.25 82 VAL A CA 1
ATOM 640 C C . VAL A 1 82 ? -11.200 -0.995 1.014 1.00 98.25 82 VAL A C 1
ATOM 642 O O . VAL A 1 82 ? -10.469 -1.567 1.823 1.00 98.25 82 VAL A O 1
ATOM 645 N N . VAL A 1 83 ? -10.808 -0.685 -0.220 1.00 98.62 83 VAL A N 1
ATOM 646 C CA . VAL A 1 83 ? -9.430 -0.825 -0.696 1.00 98.62 83 VAL A CA 1
ATOM 647 C C . VAL A 1 83 ? -8.909 0.556 -1.071 1.00 98.62 83 VAL A C 1
ATOM 649 O O . VAL A 1 83 ? -9.566 1.291 -1.803 1.00 98.62 83 VAL A O 1
ATOM 652 N N . VAL A 1 84 ? -7.727 0.903 -0.572 1.00 98.75 84 VAL A N 1
ATOM 653 C CA . VAL A 1 84 ? -6.969 2.084 -0.987 1.00 98.75 84 VAL A CA 1
ATOM 654 C C . VAL A 1 84 ? -5.795 1.601 -1.824 1.00 98.75 84 VAL A C 1
ATOM 656 O O . VAL A 1 84 ? -4.955 0.850 -1.327 1.00 98.75 84 VAL A O 1
ATOM 659 N N . ILE A 1 85 ? -5.755 2.022 -3.087 1.00 98.69 85 ILE A N 1
ATOM 660 C CA . ILE A 1 85 ? -4.675 1.698 -4.019 1.00 98.69 85 ILE A CA 1
ATOM 661 C C . ILE A 1 85 ? -3.780 2.925 -4.167 1.00 98.69 85 ILE A C 1
ATOM 663 O O . ILE A 1 85 ? -4.240 3.994 -4.562 1.00 98.69 85 ILE A O 1
ATOM 667 N N . GLU A 1 86 ? -2.500 2.753 -3.860 1.00 98.44 86 GLU A N 1
ATOM 668 C CA . GLU A 1 86 ? -1.467 3.784 -3.950 1.00 98.44 86 GLU A CA 1
ATOM 669 C C . GLU A 1 86 ? -0.269 3.194 -4.707 1.00 98.44 86 GLU A C 1
ATOM 671 O O . GLU A 1 86 ? 0.671 2.678 -4.120 1.00 98.44 86 GLU A O 1
ATOM 676 N N . LEU A 1 87 ? -0.358 3.139 -6.038 1.00 98.69 87 LEU A N 1
ATOM 677 C CA . LEU A 1 87 ? 0.653 2.512 -6.894 1.00 98.69 87 LEU A CA 1
ATOM 678 C C . LEU A 1 87 ? 0.884 3.336 -8.162 1.00 98.69 87 LEU A C 1
ATOM 680 O O . LEU A 1 87 ? -0.006 4.041 -8.633 1.00 98.69 87 LEU A O 1
ATOM 684 N N . GLY A 1 88 ? 2.077 3.192 -8.741 1.00 98.56 88 GLY A N 1
ATOM 685 C CA . GLY A 1 88 ? 2.469 3.823 -10.006 1.00 98.56 88 GLY A CA 1
ATOM 686 C C . GLY A 1 88 ? 3.751 4.648 -9.924 1.00 98.56 88 GLY A C 1
ATOM 687 O O . GLY A 1 88 ? 4.401 4.855 -10.950 1.00 98.56 88 GLY A O 1
ATOM 688 N N . ALA A 1 89 ? 4.176 5.070 -8.727 1.00 98.31 89 ALA A N 1
ATOM 689 C CA . ALA A 1 89 ? 5.410 5.840 -8.571 1.00 98.31 89 ALA A CA 1
ATOM 690 C C . ALA A 1 89 ? 6.639 5.033 -9.022 1.00 98.31 89 ALA A C 1
ATOM 692 O O . ALA A 1 89 ? 7.482 5.544 -9.758 1.00 98.31 89 ALA A O 1
ATOM 693 N N . ASN A 1 90 ? 6.718 3.748 -8.665 1.00 98.69 90 ASN A N 1
ATOM 694 C CA . ASN A 1 90 ? 7.817 2.882 -9.101 1.00 98.69 90 ASN A CA 1
ATOM 695 C C . ASN A 1 90 ? 7.778 2.559 -10.597 1.00 98.69 90 ASN A C 1
ATOM 697 O O . ASN A 1 90 ? 8.837 2.420 -11.207 1.00 98.69 90 ASN A O 1
ATOM 701 N N . ASP A 1 91 ? 6.594 2.459 -11.201 1.00 98.69 91 ASP A N 1
ATOM 702 C CA . ASP A 1 91 ? 6.448 2.306 -12.647 1.00 98.69 91 ASP A CA 1
ATOM 703 C C . ASP A 1 91 ? 7.057 3.521 -13.365 1.00 98.69 91 ASP A C 1
ATOM 705 O O . ASP A 1 91 ? 7.873 3.358 -14.274 1.00 98.69 91 ASP A O 1
ATOM 709 N N . ALA A 1 92 ? 6.743 4.733 -12.890 1.00 98.00 92 ALA A N 1
ATOM 710 C CA . ALA A 1 92 ? 7.294 5.981 -13.415 1.00 98.00 92 ALA A CA 1
ATOM 711 C C . ALA A 1 92 ? 8.813 6.092 -13.198 1.00 98.00 92 ALA A C 1
ATOM 713 O O . ALA A 1 92 ? 9.550 6.362 -14.145 1.00 98.00 92 ALA A O 1
ATOM 714 N N . LEU A 1 93 ? 9.302 5.823 -11.981 1.00 97.94 93 LEU A N 1
ATOM 715 C CA . LEU A 1 93 ? 10.734 5.876 -11.648 1.00 97.94 93 LEU A CA 1
ATOM 716 C C . LEU A 1 93 ? 11.577 4.884 -12.463 1.00 97.94 93 LEU A C 1
ATOM 718 O O . LEU A 1 93 ? 12.760 5.127 -12.693 1.00 97.94 93 LEU A O 1
ATOM 722 N N . ARG A 1 94 ? 10.982 3.768 -12.898 1.00 98.06 94 ARG A N 1
ATOM 723 C CA . ARG A 1 94 ? 11.645 2.737 -13.713 1.00 98.06 94 ARG A CA 1
ATOM 724 C C . ARG A 1 94 ? 11.436 2.920 -15.218 1.00 98.06 94 ARG A C 1
ATOM 726 O O . ARG A 1 94 ? 11.949 2.114 -15.987 1.00 98.06 94 ARG A O 1
ATOM 733 N N . GLY A 1 95 ? 10.692 3.943 -15.642 1.00 97.88 95 GLY A N 1
ATOM 734 C CA . GLY A 1 95 ? 10.397 4.188 -17.055 1.00 97.88 95 GLY A CA 1
ATOM 735 C C . GLY A 1 95 ? 9.533 3.100 -17.703 1.00 97.88 95 GLY A C 1
ATOM 736 O O . GLY A 1 95 ? 9.716 2.797 -18.882 1.00 97.88 95 GLY A O 1
ATOM 737 N N . LEU A 1 96 ? 8.620 2.480 -16.946 1.00 97.81 96 LEU A N 1
ATOM 738 C CA . LEU A 1 96 ? 7.672 1.503 -17.489 1.00 97.81 96 LEU A CA 1
ATOM 739 C C . LEU A 1 96 ? 6.594 2.194 -18.344 1.00 97.81 96 LEU A C 1
ATOM 741 O O . LEU A 1 96 ? 6.349 3.395 -18.237 1.00 97.81 96 LEU A O 1
ATOM 745 N N . SER A 1 97 ? 5.936 1.421 -19.212 1.00 98.19 97 SER A N 1
ATOM 746 C CA . SER A 1 97 ? 4.898 1.937 -20.113 1.00 98.19 97 SER A CA 1
ATOM 747 C C . SER A 1 97 ? 3.707 2.512 -19.342 1.00 98.19 97 SER A C 1
ATOM 749 O O . SER A 1 97 ? 3.026 1.777 -18.629 1.00 98.19 97 SER A O 1
ATOM 751 N N . LEU A 1 98 ? 3.390 3.791 -19.572 1.00 97.81 98 LEU A N 1
ATOM 752 C CA . LEU A 1 98 ? 2.211 4.449 -18.993 1.00 97.81 98 LEU A CA 1
ATOM 753 C C . LEU A 1 98 ? 0.901 3.753 -19.374 1.00 97.81 98 LEU A C 1
ATOM 755 O O . LEU A 1 98 ? 0.007 3.646 -18.542 1.00 97.81 98 LEU A O 1
ATOM 759 N N . VAL A 1 99 ? 0.811 3.223 -20.598 1.00 98.50 99 VAL A N 1
ATOM 760 C CA . VAL A 1 99 ? -0.362 2.456 -21.048 1.00 98.50 99 VAL A CA 1
ATOM 761 C C . VAL A 1 99 ? -0.527 1.191 -20.204 1.00 98.50 99 VAL A C 1
ATOM 763 O O . VAL A 1 99 ? -1.638 0.851 -19.809 1.00 98.50 99 VAL A O 1
ATOM 766 N N . MET A 1 100 ? 0.574 0.503 -19.882 1.00 98.44 100 MET A N 1
ATOM 767 C CA . MET A 1 100 ? 0.521 -0.682 -19.019 1.00 98.44 100 MET A CA 1
ATOM 768 C C . MET A 1 100 ? 0.192 -0.314 -17.572 1.00 98.44 100 MET A C 1
ATOM 770 O O . MET A 1 100 ? -0.614 -1.003 -16.954 1.00 98.44 100 MET A O 1
ATOM 774 N N . THR A 1 101 ? 0.762 0.775 -17.049 1.00 98.62 101 THR A N 1
ATOM 775 C CA . THR A 1 101 ? 0.430 1.321 -15.724 1.00 98.62 101 THR A CA 1
ATOM 776 C C . THR A 1 101 ? -1.067 1.611 -15.609 1.00 98.62 101 THR A C 1
ATOM 778 O O . THR A 1 101 ? -1.714 1.154 -14.669 1.00 98.62 101 THR A O 1
ATOM 781 N N . GLU A 1 102 ? -1.639 2.313 -16.591 1.00 98.56 102 GLU A N 1
ATOM 782 C CA . GLU A 1 102 ? -3.065 2.644 -16.632 1.00 98.56 102 GLU A CA 1
ATOM 783 C C . GLU A 1 102 ? -3.940 1.389 -16.725 1.00 98.56 102 GLU A C 1
ATOM 785 O O . GLU A 1 102 ? -4.896 1.253 -15.963 1.00 98.56 102 GLU A O 1
ATOM 790 N N . ASN A 1 103 ? -3.597 0.448 -17.609 1.00 98.75 103 ASN A N 1
ATOM 791 C CA . ASN A 1 103 ? -4.336 -0.807 -17.753 1.00 98.75 103 ASN A CA 1
ATOM 792 C C . ASN A 1 103 ? -4.312 -1.632 -16.460 1.00 98.75 103 ASN A C 1
ATOM 794 O O . ASN A 1 103 ? -5.351 -2.117 -16.026 1.00 98.75 103 ASN A O 1
ATOM 798 N N . ASN A 1 104 ? -3.153 -1.743 -15.805 1.00 98.75 104 ASN A N 1
ATOM 799 C CA . ASN A 1 104 ? -3.042 -2.467 -14.542 1.00 98.75 104 ASN A CA 1
ATOM 800 C C . ASN A 1 104 ? -3.902 -1.838 -13.440 1.00 98.75 104 ASN A C 1
ATOM 802 O O . ASN A 1 104 ? -4.533 -2.571 -12.687 1.00 98.75 104 ASN A O 1
ATOM 806 N N . LEU A 1 105 ? -3.934 -0.504 -13.342 1.00 98.62 105 LEU A N 1
ATOM 807 C CA . LEU A 1 105 ? -4.784 0.196 -12.375 1.00 98.62 105 LEU A CA 1
ATOM 808 C C . LEU A 1 105 ? -6.271 -0.005 -12.688 1.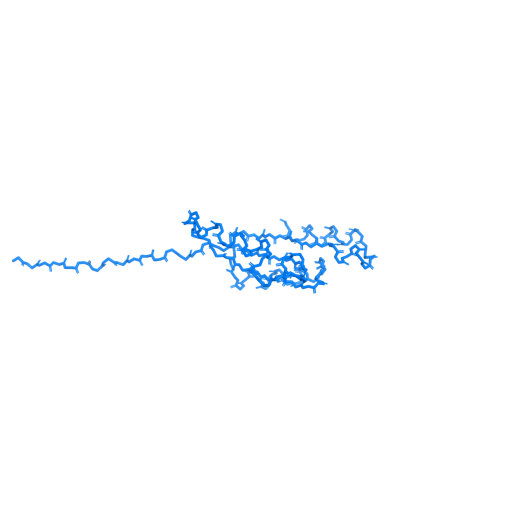00 98.62 105 LEU A C 1
ATOM 810 O O . LEU A 1 105 ? -7.035 -0.303 -11.778 1.00 98.62 105 LEU A O 1
ATOM 814 N N . LYS A 1 106 ? -6.666 0.094 -13.964 1.00 98.44 106 LYS A N 1
ATOM 815 C CA . LYS A 1 106 ? -8.043 -0.152 -14.424 1.00 98.44 106 LYS A CA 1
ATOM 816 C C . LYS A 1 106 ? -8.521 -1.575 -14.157 1.00 98.44 106 LYS A C 1
ATOM 818 O O . LYS A 1 106 ? -9.691 -1.766 -13.883 1.00 98.44 106 LYS A O 1
ATOM 823 N N . GLU A 1 107 ? -7.643 -2.570 -14.231 1.00 98.25 107 GLU A N 1
ATOM 824 C CA . GLU A 1 107 ? -7.996 -3.954 -13.887 1.00 98.25 107 GLU A CA 1
ATOM 825 C C . GLU A 1 107 ? -8.231 -4.160 -12.377 1.00 98.25 107 GLU A C 1
ATOM 827 O O . GLU A 1 107 ? -8.781 -5.187 -11.985 1.00 98.25 107 GLU A O 1
ATOM 832 N N . MET A 1 108 ? -7.804 -3.220 -11.525 1.00 98.19 108 MET A N 1
ATOM 833 C CA . MET A 1 108 ? -7.963 -3.303 -10.070 1.00 98.19 108 MET A CA 1
ATOM 834 C C . MET A 1 108 ? -9.176 -2.534 -9.517 1.00 98.19 108 MET A C 1
ATOM 836 O O . MET A 1 108 ? -9.477 -2.709 -8.334 1.00 98.19 108 MET A O 1
ATOM 840 N N . VAL A 1 109 ? -9.843 -1.692 -10.319 1.00 95.00 109 VAL A N 1
ATOM 841 C CA . VAL A 1 109 ? -10.977 -0.831 -9.910 1.00 95.00 109 VAL A CA 1
ATOM 842 C C . VAL A 1 109 ? -12.240 -1.130 -10.706 1.00 95.00 109 VAL A C 1
ATOM 844 O O . VAL A 1 109 ? -13.324 -1.048 -10.091 1.00 95.00 109 VAL A O 1
#